Protein AF-A0A3B8T3Y8-F1 (afdb_monomer)

Nearest PDB structures (foldseek):
  6vy1-assembly1_f  TM=2.932E-01  e=2.888E+00  Methanocaldococcus jannaschii DSM 2661

Foldseek 3Di:
DDDPDDDDDPVVVVVVVVVVVVCCVVVVVVVVVVVVVVQVVVVVVVVVQLVVLQVVQLVQCVVVVNLQDAFGWGWFAPPPDTDTATDGNSGGWLVRDDPVVVVRRGPDDPQQWHWARDPGHDIDIHGPPPDDDD

Sequence (134 aa):
MNMKQRGFTLIELIIVIVILGILAVTAAPRFMDMQGDAKISTLAGVKASLESGATLVYAKAALAGEQKKAPGSVNVSQSGTAVNLATQYGYPKSSTVTVATLQDWIDIDGADFEIATVGTTQFTVSLKGQTAYV

pLDDT: mean 85.43, std 10.47, range [45.81, 97.56]

Solvent-accessible surface area (backbone atoms only — not comparable to full-atom values): 7659 Å² total; per-residue (Å²): 134,86,79,80,82,79,77,86,55,74,64,60,56,52,51,51,54,52,53,52,49,56,50,46,68,64,43,50,61,57,53,53,51,52,53,52,53,49,51,53,51,52,53,52,51,52,50,54,41,49,56,53,25,38,50,53,44,26,52,52,12,51,76,70,71,24,32,81,28,80,78,26,64,36,78,35,54,66,79,85,58,74,41,80,40,51,16,46,52,15,30,72,31,26,71,72,56,40,60,74,61,42,42,28,55,33,96,64,60,69,83,55,41,43,67,46,59,50,77,70,77,34,62,48,79,43,62,57,92,67,80,78,83,128

Mean predicted aligned error: 8.39 Å

Secondary structure (DSSP, 8-state):
------PPPHHHHHHHHHHHHHHHHHHHHHHHHHHHHHHHHHHHHHHHHHHHHHHHHHHHHHHTT-TT-TTEEEEE-SSSS-EEEEEETTEE-GGG--HHHHHTTS---TTTEEEEEETTTEEEEEETT-----

Structure (mmCIF, N/CA/C/O backbone):
data_AF-A0A3B8T3Y8-F1
#
_entry.id   AF-A0A3B8T3Y8-F1
#
loop_
_atom_site.group_PDB
_atom_site.id
_atom_site.type_symbol
_atom_site.label_atom_id
_atom_site.label_alt_id
_atom_site.label_comp_id
_atom_site.label_asym_id
_atom_site.label_entity_id
_atom_site.label_seq_id
_atom_site.pdbx_PDB_ins_code
_atom_site.Cartn_x
_atom_site.Cartn_y
_atom_site.Cartn_z
_atom_site.occupancy
_atom_site.B_iso_or_equiv
_atom_site.auth_seq_id
_atom_site.auth_comp_id
_atom_site.auth_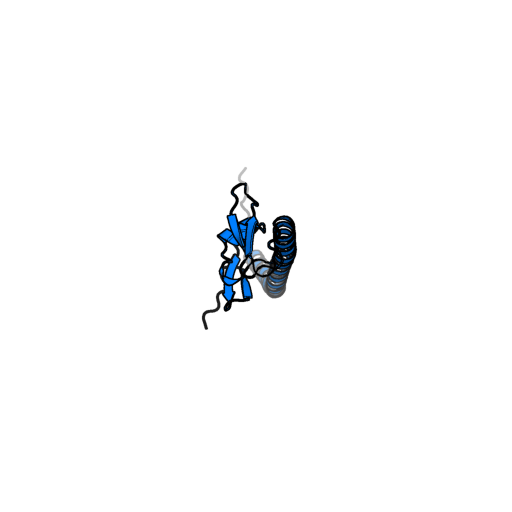asym_id
_atom_site.auth_atom_id
_atom_site.pdbx_PDB_model_num
ATOM 1 N N . MET A 1 1 ? 5.059 -5.824 63.666 1.00 61.03 1 MET A N 1
ATOM 2 C CA . MET A 1 1 ? 3.828 -5.034 63.439 1.00 61.03 1 MET A CA 1
ATOM 3 C C . MET A 1 1 ? 3.127 -5.618 62.219 1.00 61.03 1 MET A C 1
ATOM 5 O O . MET A 1 1 ? 3.660 -5.498 61.126 1.00 61.03 1 MET A O 1
ATOM 9 N N . ASN A 1 2 ? 2.005 -6.320 62.405 1.00 60.94 2 ASN A N 1
ATOM 10 C CA . ASN A 1 2 ? 1.280 -6.971 61.306 1.00 60.94 2 ASN A CA 1
ATOM 11 C C . ASN A 1 2 ? 0.414 -5.938 60.580 1.00 60.94 2 ASN A C 1
ATOM 13 O O . ASN A 1 2 ? -0.572 -5.453 61.136 1.00 60.94 2 ASN A O 1
ATOM 17 N N . MET A 1 3 ? 0.789 -5.589 59.350 1.00 72.06 3 MET A N 1
ATOM 18 C CA . MET A 1 3 ? -0.024 -4.732 58.490 1.00 72.06 3 MET A CA 1
ATOM 19 C C . MET A 1 3 ? -1.273 -5.509 58.067 1.00 72.06 3 MET A C 1
ATOM 21 O O . MET A 1 3 ? -1.178 -6.554 57.428 1.00 72.06 3 MET A O 1
ATOM 25 N N . LYS A 1 4 ? -2.456 -5.020 58.451 1.00 75.25 4 LYS A N 1
ATOM 26 C CA . LYS A 1 4 ? -3.732 -5.578 57.989 1.00 75.25 4 LYS A CA 1
ATOM 27 C C . LYS A 1 4 ? -3.852 -5.338 56.484 1.00 75.25 4 LYS A C 1
ATOM 29 O O . LYS A 1 4 ? -3.934 -4.191 56.050 1.00 75.25 4 LYS A O 1
ATOM 34 N N . GLN A 1 5 ? -3.875 -6.412 55.704 1.00 77.25 5 GLN A N 1
ATOM 35 C CA . GLN A 1 5 ? -4.137 -6.360 54.271 1.00 77.25 5 GLN A CA 1
ATOM 36 C C . GLN A 1 5 ? -5.605 -5.954 54.068 1.00 77.25 5 GLN A C 1
ATOM 38 O O . GLN A 1 5 ? -6.521 -6.674 54.466 1.00 77.25 5 GLN A O 1
ATOM 43 N N . ARG A 1 6 ? -5.839 -4.752 53.532 1.00 79.81 6 ARG A N 1
ATOM 44 C CA . ARG A 1 6 ? -7.185 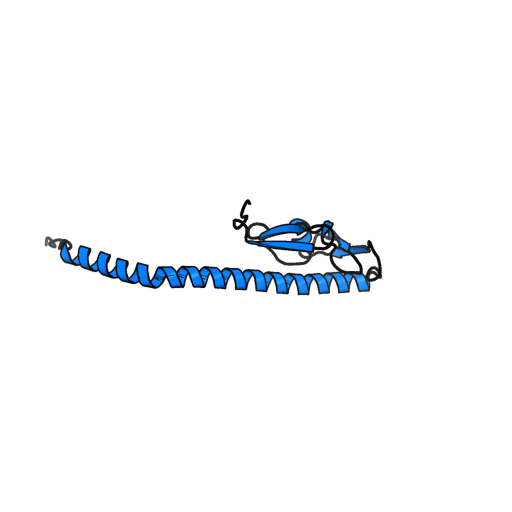-4.274 53.189 1.00 79.81 6 ARG A CA 1
ATOM 45 C C . ARG A 1 6 ? -7.591 -4.940 51.875 1.00 79.81 6 ARG A C 1
ATOM 47 O O . ARG A 1 6 ? -6.945 -4.711 50.859 1.00 79.81 6 ARG A O 1
ATOM 54 N N . GLY A 1 7 ? -8.609 -5.797 51.919 1.00 80.50 7 GLY A N 1
ATOM 55 C CA . GLY A 1 7 ? -9.213 -6.370 50.715 1.00 80.50 7 GLY A CA 1
ATOM 56 C C . GLY A 1 7 ? -9.975 -5.316 49.908 1.00 80.50 7 GLY A C 1
ATOM 57 O O . GLY A 1 7 ? -10.418 -4.310 50.464 1.00 80.50 7 GLY A O 1
ATOM 58 N N . PHE A 1 8 ? -10.114 -5.560 48.605 1.00 84.00 8 PHE A N 1
ATOM 59 C CA . PHE A 1 8 ? -10.928 -4.752 47.692 1.00 84.00 8 PHE A CA 1
ATOM 60 C C . PHE A 1 8 ? -12.420 -4.961 47.991 1.00 84.00 8 PHE A C 1
ATOM 62 O O . PHE A 1 8 ? -12.834 -6.074 48.327 1.00 84.00 8 PHE A O 1
ATOM 69 N N . THR A 1 9 ? -13.239 -3.918 47.878 1.00 92.25 9 THR A N 1
ATOM 70 C CA . THR A 1 9 ? -14.691 -4.037 48.063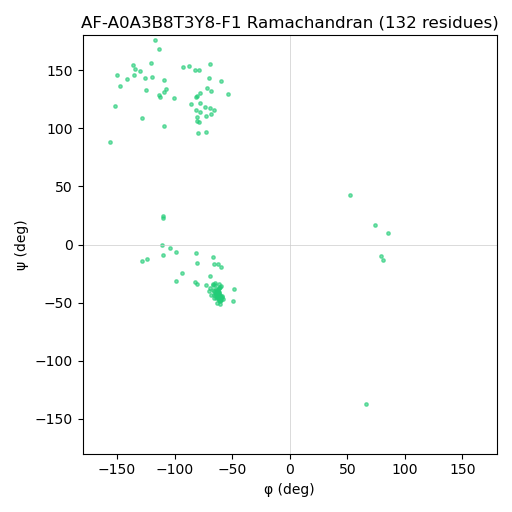 1.00 92.25 9 THR A CA 1
ATOM 71 C C . THR A 1 9 ? -15.370 -4.530 46.782 1.00 92.25 9 THR A C 1
ATOM 73 O O . THR A 1 9 ? -14.927 -4.248 45.667 1.00 92.25 9 THR A O 1
ATOM 76 N N . LEU A 1 10 ? -16.490 -5.248 46.920 1.00 92.25 10 LEU A N 1
ATOM 77 C CA . LEU A 1 10 ? -17.269 -5.703 45.759 1.00 92.25 10 LEU A CA 1
ATOM 78 C C . LEU A 1 10 ? -17.793 -4.527 44.921 1.00 92.25 10 LEU A C 1
ATOM 80 O O . LEU A 1 10 ? -17.856 -4.623 43.699 1.00 92.25 10 LEU A O 1
ATOM 84 N N . ILE A 1 11 ? -18.133 -3.407 45.566 1.00 93.88 11 ILE A N 1
ATOM 85 C CA . ILE A 1 11 ? -18.622 -2.218 44.867 1.00 93.88 11 ILE A CA 1
ATOM 86 C C . ILE A 1 11 ? -17.524 -1.539 44.044 1.00 93.88 11 ILE A C 1
ATOM 88 O O . ILE A 1 11 ? -17.802 -1.107 42.929 1.00 93.88 11 ILE A O 1
ATOM 92 N N . GLU A 1 12 ? -16.278 -1.501 44.526 1.00 92.56 12 GLU A N 1
ATOM 93 C CA . GLU A 1 12 ? -15.159 -0.969 43.739 1.00 92.56 12 GLU A CA 1
ATOM 94 C C . GLU A 1 12 ? -14.943 -1.796 42.467 1.00 92.56 12 GLU A C 1
ATOM 96 O O . GLU A 1 12 ? -14.749 -1.226 41.395 1.00 92.56 12 GLU A O 1
ATOM 101 N N . LEU A 1 13 ? -15.050 -3.127 42.546 1.00 93.12 13 LEU A N 1
ATOM 102 C CA . LEU A 1 13 ? -14.928 -3.983 41.365 1.00 93.12 13 LEU A CA 1
ATOM 103 C C . LEU A 1 13 ? -16.061 -3.727 40.357 1.00 93.12 13 LEU A C 1
ATOM 105 O O . LEU A 1 13 ? -15.805 -3.620 39.158 1.00 93.12 13 LEU A O 1
ATOM 109 N N . ILE A 1 14 ? -17.300 -3.584 40.842 1.00 95.50 14 ILE A N 1
ATOM 110 C CA . ILE A 1 14 ? -18.473 -3.302 40.001 1.00 95.50 14 ILE A CA 1
ATOM 111 C C . ILE A 1 14 ? -18.340 -1.939 39.311 1.00 95.50 14 ILE A C 1
ATOM 113 O O . ILE A 1 14 ? -18.601 -1.820 38.116 1.00 95.50 14 ILE A O 1
ATOM 117 N N . ILE A 1 15 ? -17.902 -0.905 40.029 1.00 96.00 15 ILE A N 1
ATOM 118 C CA . ILE A 1 15 ? -17.730 0.430 39.446 1.00 96.00 15 ILE A CA 1
ATOM 119 C C . ILE A 1 15 ? -16.664 0.404 38.342 1.00 96.00 15 ILE A C 1
ATOM 121 O O . ILE A 1 15 ? -16.874 0.993 37.283 1.00 96.00 15 ILE A O 1
ATOM 125 N N . VAL A 1 16 ? -15.558 -0.323 38.534 1.00 96.06 16 VAL A N 1
ATOM 126 C CA . VAL A 1 16 ? -14.496 -0.437 37.521 1.00 96.06 16 VAL A CA 1
ATOM 127 C C . VAL A 1 16 ? -15.016 -1.074 36.233 1.00 96.06 16 VAL A C 1
ATOM 129 O O . VAL A 1 16 ? -14.792 -0.521 35.157 1.00 96.06 16 VAL A O 1
ATOM 132 N N . ILE A 1 17 ? -15.748 -2.190 36.311 1.00 96.31 17 ILE A N 1
ATOM 133 C CA . ILE A 1 17 ? -16.286 -2.841 35.103 1.00 96.31 17 ILE A CA 1
ATOM 134 C C . ILE A 1 17 ? -17.341 -1.978 34.401 1.00 96.31 17 ILE A C 1
ATOM 136 O O . ILE A 1 17 ? -17.394 -1.974 33.174 1.00 96.31 17 ILE A O 1
ATOM 140 N N . VAL A 1 18 ? -18.140 -1.205 35.149 1.00 97.00 18 VAL A N 1
ATOM 141 C CA . VAL A 1 18 ? -19.122 -0.272 34.571 1.00 97.00 18 VAL A CA 1
ATOM 142 C C . VAL A 1 18 ? -18.412 0.849 33.815 1.00 97.00 18 VAL A C 1
ATOM 144 O O . VAL A 1 18 ? -18.770 1.138 32.674 1.00 97.00 18 VAL A O 1
ATOM 147 N N . ILE A 1 19 ? -17.372 1.445 34.406 1.00 97.12 19 ILE A N 1
ATOM 148 C CA . ILE A 1 19 ? -16.572 2.485 33.746 1.00 97.12 19 ILE A CA 1
ATOM 149 C C . ILE A 1 19 ? -15.897 1.921 32.490 1.00 97.12 19 ILE A C 1
ATOM 151 O O . ILE A 1 19 ? -16.006 2.522 31.421 1.00 97.12 19 ILE A O 1
ATOM 155 N N . LEU A 1 20 ? -15.255 0.750 32.584 1.00 97.00 20 LEU A N 1
ATOM 156 C CA . LEU A 1 20 ? -14.639 0.090 31.429 1.00 97.00 20 LEU A CA 1
ATOM 157 C C . LEU A 1 20 ? -15.669 -0.242 30.339 1.00 97.00 20 LEU A C 1
ATOM 159 O O . LEU A 1 20 ? -15.362 -0.088 29.161 1.00 97.00 20 LEU A O 1
ATOM 163 N N . GLY A 1 21 ? -16.895 -0.622 30.708 1.00 97.31 21 GLY A N 1
ATOM 164 C CA . GLY A 1 21 ? -17.986 -0.868 29.763 1.00 97.31 21 GLY A CA 1
ATOM 165 C C . GLY A 1 21 ? -18.381 0.380 28.967 1.00 97.31 21 GLY A C 1
ATOM 166 O O . GLY A 1 21 ? -18.489 0.320 27.743 1.00 97.31 21 GLY A O 1
ATOM 167 N N . ILE A 1 22 ? -18.528 1.530 29.632 1.00 97.56 22 ILE A N 1
ATOM 168 C CA . ILE A 1 22 ? -18.859 2.807 28.971 1.00 97.56 22 ILE A CA 1
ATOM 169 C C . ILE A 1 22 ? -17.716 3.252 28.048 1.00 97.56 22 ILE A C 1
ATOM 171 O O . ILE A 1 22 ? -17.950 3.664 26.906 1.00 97.56 22 ILE A O 1
ATOM 175 N N . LEU A 1 23 ? -16.470 3.142 28.520 1.00 97.31 23 LEU A N 1
ATOM 176 C CA . LEU A 1 23 ? -15.292 3.469 27.719 1.00 97.31 23 LEU A CA 1
ATOM 177 C C . LEU A 1 23 ? -15.171 2.551 26.499 1.00 97.31 23 LEU A C 1
ATOM 179 O O . LEU A 1 23 ? -14.865 3.030 25.413 1.00 97.31 23 LEU A O 1
ATOM 183 N N . ALA A 1 24 ? -15.469 1.258 26.637 1.00 95.88 24 ALA A N 1
ATOM 184 C CA . ALA A 1 24 ? -15.408 0.313 25.527 1.00 95.88 24 ALA A CA 1
ATOM 185 C C . ALA A 1 24 ? -16.431 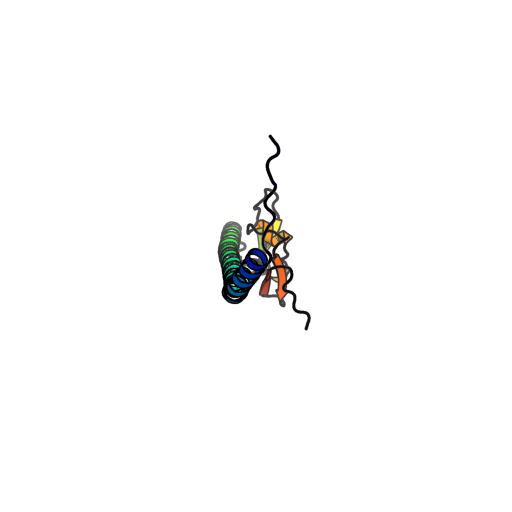0.642 24.428 1.00 95.88 24 ALA A C 1
ATOM 187 O O . ALA A 1 24 ? -16.069 0.687 23.253 1.00 95.88 24 ALA A O 1
ATOM 188 N N . VAL A 1 25 ? -17.687 0.929 24.795 1.00 96.62 25 VAL A N 1
ATOM 189 C CA . VAL A 1 25 ? -18.755 1.246 23.825 1.00 96.62 25 VAL A CA 1
ATOM 190 C C . VAL A 1 25 ? -18.476 2.546 23.067 1.00 96.62 25 VAL A C 1
ATOM 192 O O . VAL A 1 25 ? -18.784 2.648 21.883 1.00 96.62 25 VAL A O 1
ATOM 195 N N . THR A 1 26 ? -17.869 3.535 23.723 1.00 95.31 26 THR A N 1
ATOM 196 C CA . THR A 1 26 ? -17.533 4.820 23.089 1.00 95.31 26 THR A CA 1
ATOM 197 C C . THR A 1 26 ? -16.224 4.771 22.292 1.00 95.31 26 THR A C 1
ATOM 199 O O . THR A 1 26 ? -16.110 5.438 21.265 1.00 95.31 26 THR A O 1
ATOM 202 N N . ALA A 1 27 ? -15.245 3.966 22.716 1.00 95.31 27 ALA A N 1
ATOM 203 C CA . ALA A 1 27 ? -13.956 3.839 22.039 1.00 95.31 27 ALA A CA 1
ATOM 204 C C . ALA A 1 27 ? -13.994 2.902 20.822 1.00 95.31 27 ALA A C 1
ATOM 206 O O . ALA A 1 27 ? -13.289 3.162 19.849 1.00 95.31 27 ALA A O 1
ATOM 207 N N . ALA A 1 28 ? -14.801 1.835 20.845 1.00 94.31 28 ALA A N 1
ATOM 208 C CA . ALA A 1 28 ? -14.804 0.826 19.785 1.00 94.31 28 ALA A CA 1
ATOM 209 C C . ALA A 1 28 ? -15.155 1.380 18.385 1.00 94.31 28 ALA A C 1
ATOM 211 O O . ALA A 1 28 ? -14.402 1.083 17.456 1.00 94.31 28 ALA A O 1
ATOM 212 N N . PRO A 1 29 ? -16.200 2.217 18.192 1.00 92.88 29 PRO A N 1
ATOM 213 C CA . PRO A 1 29 ? -16.506 2.795 16.879 1.00 92.88 29 PRO A CA 1
ATOM 214 C C . PRO A 1 29 ? -15.351 3.644 16.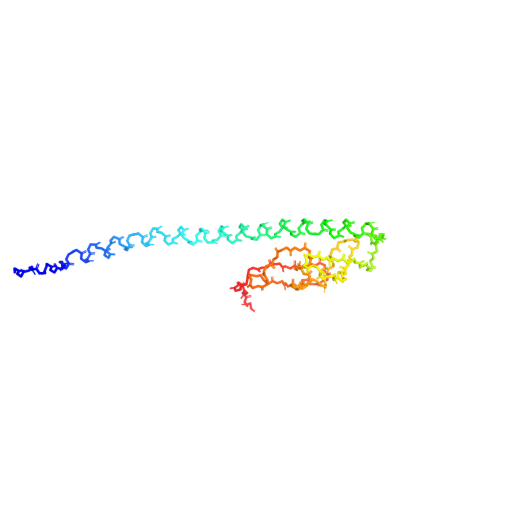343 1.0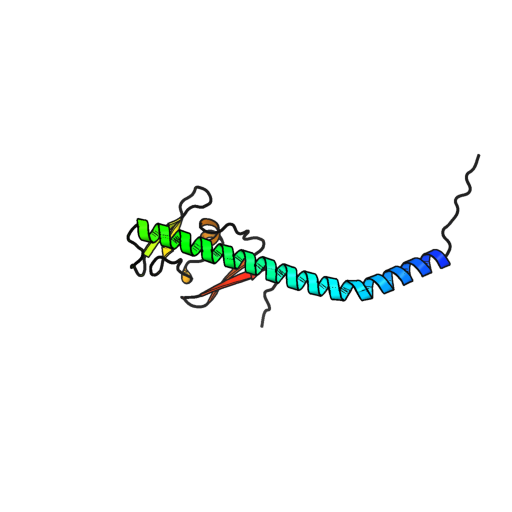0 92.88 29 PRO A C 1
ATOM 216 O O . PRO A 1 29 ? -14.848 3.399 15.252 1.00 92.88 29 PRO A O 1
ATOM 219 N N . ARG A 1 30 ? -14.829 4.549 17.180 1.00 93.88 30 ARG A N 1
ATOM 220 C CA . ARG A 1 30 ? -13.701 5.413 16.821 1.00 93.88 30 ARG A CA 1
ATOM 221 C C . ARG A 1 30 ? -12.435 4.616 16.498 1.00 93.88 30 ARG A C 1
ATOM 223 O O . ARG A 1 30 ? -11.687 4.991 15.603 1.00 93.88 30 ARG A O 1
ATOM 230 N N . PHE A 1 31 ? -12.181 3.526 17.219 1.00 92.25 31 PHE A N 1
ATOM 231 C CA . PHE A 1 31 ? -11.042 2.650 16.950 1.00 92.25 31 PHE A CA 1
ATOM 232 C C . PHE A 1 31 ? -11.177 1.924 15.603 1.00 92.25 31 PHE A C 1
ATOM 234 O O . PHE A 1 31 ? -10.176 1.720 14.918 1.00 92.25 31 PHE A O 1
ATOM 241 N N . MET A 1 32 ? -12.390 1.546 15.190 1.00 91.31 32 MET A N 1
ATOM 242 C CA . MET A 1 32 ? -12.629 0.975 13.859 1.00 91.31 32 MET A CA 1
ATOM 243 C C . MET A 1 32 ? -12.426 2.013 12.750 1.00 91.31 32 MET A C 1
ATOM 245 O O . MET A 1 32 ? -11.732 1.715 11.778 1.00 91.31 32 MET A O 1
ATOM 249 N N . ASP A 1 33 ? -12.934 3.234 12.931 1.00 92.88 33 ASP A N 1
ATOM 250 C CA . ASP A 1 33 ? -12.752 4.331 11.970 1.00 92.88 33 ASP A CA 1
ATOM 251 C C . ASP A 1 33 ? -11.263 4.670 11.788 1.00 92.88 33 ASP A C 1
ATOM 253 O O . ASP A 1 33 ? -10.752 4.680 10.669 1.00 92.88 33 ASP A O 1
ATOM 257 N N . MET A 1 34 ? -10.522 4.823 12.894 1.00 93.19 34 MET A N 1
ATOM 258 C CA . M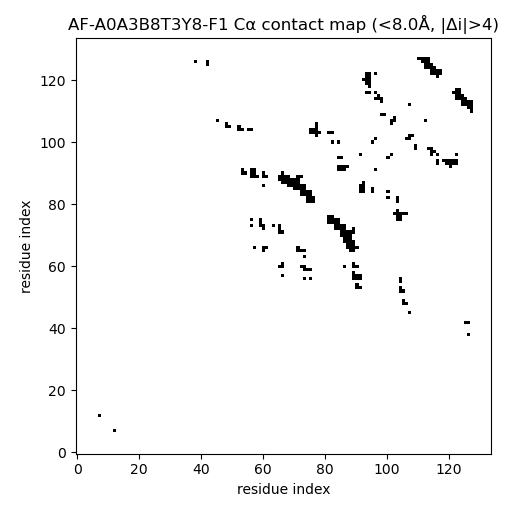ET A 1 34 ? -9.080 5.099 12.862 1.00 93.19 34 MET A CA 1
ATOM 259 C C . MET A 1 34 ? -8.278 4.000 12.155 1.00 93.19 34 MET A C 1
ATOM 261 O O . MET A 1 34 ? -7.298 4.298 11.476 1.00 93.19 34 MET A O 1
ATOM 265 N N . GLN A 1 35 ? -8.672 2.731 12.297 1.00 91.12 35 GLN A N 1
ATOM 266 C CA . GLN A 1 35 ? -8.039 1.640 11.553 1.00 91.12 35 GLN A CA 1
ATOM 267 C C . GLN A 1 35 ? -8.317 1.738 10.049 1.00 91.12 35 GLN A C 1
ATOM 269 O O . GLN A 1 35 ? -7.424 1.450 9.254 1.00 91.12 35 GLN A O 1
ATOM 274 N N . GLY A 1 36 ? -9.531 2.128 9.648 1.00 90.69 36 GLY A N 1
ATOM 275 C CA . GLY A 1 36 ? -9.875 2.385 8.248 1.00 90.69 36 GLY A CA 1
ATOM 276 C C . GLY A 1 36 ? -9.024 3.505 7.651 1.00 90.69 36 GLY A C 1
ATOM 277 O O . GLY A 1 36 ? -8.355 3.299 6.637 1.00 90.69 36 GLY A O 1
ATOM 278 N N . ASP A 1 37 ? -8.966 4.646 8.335 1.00 91.88 37 ASP A N 1
ATOM 279 C CA . ASP A 1 37 ? -8.182 5.809 7.913 1.00 91.88 37 ASP A CA 1
ATOM 280 C C . ASP A 1 37 ? -6.683 5.501 7.836 1.00 91.88 37 ASP A C 1
ATOM 282 O O . ASP A 1 37 ? -6.014 5.877 6.870 1.00 91.88 37 ASP A O 1
ATOM 286 N N . ALA A 1 38 ? -6.149 4.761 8.814 1.00 91.50 38 ALA A N 1
ATOM 287 C CA . ALA A 1 38 ? -4.755 4.330 8.808 1.00 91.50 38 ALA A CA 1
ATOM 288 C C . ALA A 1 38 ? -4.436 3.490 7.563 1.00 91.50 38 ALA A C 1
ATOM 290 O O . ALA A 1 38 ? -3.447 3.752 6.882 1.00 91.50 38 ALA A O 1
ATOM 291 N N . LYS A 1 39 ? -5.306 2.536 7.211 1.00 90.06 39 LYS A N 1
ATOM 292 C CA . LYS A 1 39 ? -5.138 1.694 6.016 1.00 90.06 39 LYS A CA 1
ATOM 293 C C . LYS A 1 39 ? -5.178 2.514 4.728 1.00 90.06 39 LYS A C 1
ATOM 295 O O . LYS A 1 39 ? -4.338 2.308 3.854 1.00 90.06 39 LYS A O 1
ATOM 300 N N . ILE A 1 40 ? -6.131 3.442 4.608 1.00 91.00 40 ILE A N 1
ATOM 301 C CA . ILE A 1 40 ? -6.243 4.331 3.441 1.00 91.00 40 ILE A CA 1
ATOM 302 C C . ILE A 1 40 ? -4.975 5.181 3.302 1.00 91.00 40 ILE A C 1
ATOM 304 O O . ILE A 1 40 ? -4.427 5.287 2.206 1.00 91.00 40 ILE A O 1
ATOM 308 N N . SER A 1 41 ? -4.475 5.729 4.411 1.00 93.19 41 SER A N 1
ATOM 309 C CA . SER A 1 41 ? -3.233 6.506 4.447 1.00 93.19 41 SER A CA 1
ATOM 310 C C . SER A 1 41 ? -2.022 5.679 3.999 1.00 93.19 41 SER A C 1
ATOM 312 O O . SER A 1 41 ? -1.251 6.121 3.146 1.00 93.19 41 SER A O 1
ATOM 314 N N . THR A 1 42 ? -1.892 4.439 4.484 1.00 91.19 42 THR A N 1
ATOM 315 C CA . THR A 1 42 ? -0.827 3.518 4.060 1.00 91.19 42 THR A CA 1
ATOM 316 C C . THR A 1 42 ? -0.885 3.234 2.557 1.00 91.19 42 THR A C 1
ATOM 318 O O . THR A 1 42 ? 0.133 3.351 1.875 1.00 91.19 42 THR A O 1
ATOM 321 N N . LEU A 1 43 ? -2.066 2.919 2.009 1.00 90.62 43 LEU A N 1
ATOM 322 C CA . LEU A 1 43 ? -2.231 2.699 0.566 1.00 90.62 43 LEU A CA 1
ATOM 323 C C . LEU A 1 43 ? -1.910 3.954 -0.253 1.00 90.62 43 LEU A C 1
ATOM 325 O O . LEU A 1 43 ? -1.295 3.851 -1.314 1.00 90.62 43 LEU A O 1
ATOM 329 N N . ALA A 1 44 ? -2.305 5.136 0.225 1.00 92.44 44 ALA A N 1
ATOM 330 C CA . ALA A 1 44 ? -1.981 6.399 -0.429 1.00 92.44 44 ALA A CA 1
ATOM 331 C C . ALA A 1 44 ? -0.462 6.647 -0.461 1.00 92.44 44 ALA A C 1
ATOM 333 O O . ALA A 1 44 ? 0.064 7.069 -1.492 1.00 92.44 44 ALA A O 1
ATOM 334 N N . GLY A 1 45 ? 0.247 6.318 0.624 1.00 91.81 45 GLY A N 1
ATOM 335 C CA . GLY A 1 45 ? 1.709 6.363 0.680 1.00 91.81 45 GLY A CA 1
ATOM 336 C C . GLY A 1 45 ? 2.359 5.435 -0.346 1.00 91.81 45 GLY A C 1
ATOM 337 O O . GLY A 1 45 ? 3.203 5.870 -1.128 1.00 91.81 45 GLY A O 1
ATOM 338 N N . VAL A 1 46 ? 1.905 4.181 -0.423 1.00 90.38 46 VAL A N 1
ATOM 339 C CA . VAL A 1 46 ? 2.408 3.218 -1.417 1.00 90.38 46 VAL A CA 1
ATOM 340 C C . VAL A 1 46 ? 2.116 3.676 -2.845 1.00 90.38 46 VAL A C 1
ATOM 342 O O . VAL A 1 46 ? 2.985 3.575 -3.709 1.00 90.38 46 VAL A O 1
ATOM 345 N N . LYS A 1 47 ? 0.927 4.231 -3.107 1.00 90.50 47 LYS A N 1
ATOM 346 C CA . LYS A 1 47 ? 0.587 4.800 -4.417 1.00 90.50 47 LYS A CA 1
ATOM 347 C C . LYS A 1 47 ? 1.571 5.902 -4.822 1.00 90.50 47 LYS A C 1
ATOM 349 O O . LYS A 1 47 ? 2.070 5.874 -5.944 1.00 90.50 47 LYS A O 1
ATOM 354 N N . ALA A 1 48 ? 1.879 6.833 -3.921 1.00 92.06 48 ALA A N 1
ATOM 355 C CA . ALA A 1 48 ? 2.848 7.894 -4.193 1.00 92.06 48 ALA A CA 1
ATOM 356 C C . ALA A 1 48 ? 4.252 7.326 -4.483 1.00 92.06 48 ALA A C 1
ATOM 358 O O . ALA A 1 48 ? 4.921 7.765 -5.422 1.00 92.06 48 ALA A O 1
ATOM 359 N N . SER A 1 49 ? 4.676 6.301 -3.736 1.00 90.38 49 SER A N 1
ATOM 360 C CA . SER A 1 49 ? 5.935 5.593 -3.995 1.00 90.38 49 SER A CA 1
ATOM 361 C C . SER A 1 49 ? 5.950 4.915 -5.367 1.00 90.38 49 SER A C 1
ATOM 363 O O . SER A 1 49 ? 6.950 5.016 -6.072 1.00 90.38 49 SER A O 1
ATOM 365 N N . LEU A 1 50 ? 4.848 4.286 -5.792 1.00 90.00 50 LEU A N 1
ATOM 366 C CA . LEU A 1 50 ? 4.709 3.681 -7.124 1.00 90.00 50 LEU A CA 1
ATOM 367 C C . LEU A 1 50 ? 4.810 4.711 -8.250 1.00 90.00 50 LEU A C 1
ATOM 369 O O . LEU A 1 50 ? 5.498 4.462 -9.237 1.00 90.00 50 LEU A O 1
ATOM 373 N N . GLU A 1 51 ? 4.157 5.865 -8.114 1.00 91.25 51 GLU A N 1
ATOM 374 C CA . GLU A 1 51 ? 4.225 6.948 -9.105 1.00 91.25 51 GLU A CA 1
ATOM 375 C C . GLU A 1 51 ? 5.652 7.510 -9.226 1.00 91.25 51 GLU A C 1
ATOM 377 O O . GLU A 1 51 ? 6.173 7.697 -10.334 1.00 91.25 51 GLU A O 1
ATOM 382 N N . SER A 1 52 ? 6.320 7.708 -8.086 1.00 91.94 52 SER A N 1
ATOM 383 C CA . SER A 1 52 ? 7.724 8.126 -8.029 1.00 91.94 52 SER A CA 1
ATOM 384 C C . SER A 1 52 ? 8.652 7.079 -8.656 1.00 91.94 52 SER A C 1
ATOM 386 O O . SER A 1 52 ? 9.432 7.388 -9.560 1.00 91.94 52 SER A O 1
ATOM 388 N N . GLY A 1 53 ? 8.512 5.811 -8.260 1.00 89.94 53 GLY A N 1
ATOM 389 C CA . GLY A 1 53 ? 9.290 4.696 -8.792 1.00 89.94 53 GLY A CA 1
ATOM 390 C C . GLY A 1 53 ? 9.092 4.512 -10.297 1.00 89.94 53 GLY A C 1
ATOM 391 O O . GLY A 1 53 ? 10.064 4.364 -11.034 1.00 89.94 53 GLY A O 1
ATOM 392 N N . ALA A 1 54 ? 7.857 4.604 -10.796 1.00 90.44 54 ALA A N 1
ATOM 393 C CA . ALA A 1 54 ? 7.568 4.529 -12.227 1.00 90.44 54 ALA A CA 1
ATOM 394 C C . ALA A 1 54 ? 8.242 5.669 -13.010 1.00 90.44 54 ALA A C 1
ATOM 396 O O . ALA A 1 54 ? 8.765 5.444 -14.102 1.00 90.44 54 ALA A O 1
ATOM 397 N N . THR A 1 55 ? 8.292 6.873 -12.432 1.00 92.19 55 THR A N 1
ATOM 398 C CA . THR A 1 55 ? 9.008 8.021 -13.009 1.00 92.19 55 THR A CA 1
ATOM 399 C C . THR A 1 55 ? 10.520 7.782 -13.040 1.00 92.19 55 THR A C 1
ATOM 401 O O . THR A 1 55 ? 11.170 8.088 -14.042 1.00 92.19 55 THR A O 1
ATOM 404 N N . LEU A 1 56 ? 11.091 7.175 -11.994 1.00 91.31 56 LEU A N 1
ATOM 405 C CA . LEU A 1 56 ? 12.504 6.781 -11.968 1.00 91.31 56 LEU A CA 1
ATOM 406 C C . LEU A 1 56 ? 12.825 5.720 -13.027 1.00 91.31 56 LEU A C 1
ATOM 408 O O . LEU A 1 56 ? 13.842 5.826 -13.716 1.00 91.31 56 LEU A O 1
ATOM 412 N N . VAL A 1 57 ? 11.958 4.718 -13.193 1.00 91.31 57 VAL A N 1
ATOM 413 C CA . VAL A 1 57 ? 12.097 3.698 -14.243 1.00 91.31 57 VAL A CA 1
ATOM 414 C C . VAL A 1 57 ? 12.035 4.341 -15.627 1.00 91.31 57 VAL A C 1
ATOM 416 O O . VAL A 1 57 ? 12.900 4.064 -16.459 1.00 91.31 57 VAL A O 1
ATOM 419 N N . TYR A 1 58 ? 11.093 5.260 -15.850 1.00 92.88 58 TYR A N 1
ATOM 420 C CA . TYR A 1 58 ? 10.996 6.011 -17.100 1.00 92.88 58 TYR A CA 1
ATOM 421 C C . TYR A 1 58 ? 12.255 6.835 -17.380 1.00 92.88 58 TYR A C 1
ATOM 423 O O . TYR A 1 58 ? 12.791 6.783 -18.487 1.00 92.88 58 TYR A O 1
ATOM 431 N N . ALA A 1 59 ? 12.781 7.546 -16.380 1.00 92.75 59 ALA A N 1
ATOM 432 C CA . ALA A 1 59 ? 14.021 8.303 -16.519 1.00 92.75 59 ALA A CA 1
ATOM 433 C C . ALA A 1 59 ? 15.194 7.390 -16.913 1.00 92.75 59 ALA A C 1
ATOM 435 O O . ALA A 1 59 ? 15.940 7.706 -17.840 1.00 92.75 59 ALA A O 1
ATOM 436 N N . LYS A 1 60 ? 15.324 6.217 -16.281 1.00 91.56 60 LYS A N 1
ATOM 437 C CA . LYS A 1 60 ? 16.346 5.227 -16.652 1.00 91.56 60 LYS A CA 1
ATOM 438 C C . LYS A 1 60 ? 16.137 4.693 -18.072 1.00 91.56 60 LYS A C 1
ATOM 440 O O . LYS A 1 60 ? 17.107 4.565 -18.814 1.00 91.56 60 LYS A O 1
ATOM 445 N N . ALA A 1 61 ? 14.896 4.418 -18.473 1.00 93.00 61 ALA A N 1
ATOM 446 C CA . ALA A 1 61 ? 14.587 3.964 -19.826 1.00 93.00 61 ALA A CA 1
ATOM 447 C C . ALA A 1 61 ? 14.919 5.037 -20.874 1.00 93.00 61 ALA A C 1
ATOM 449 O O . ALA A 1 61 ? 15.442 4.711 -21.935 1.00 93.00 61 ALA A O 1
ATOM 450 N N . ALA A 1 62 ? 14.677 6.314 -20.566 1.00 93.50 62 ALA A N 1
ATOM 451 C CA . ALA A 1 62 ? 15.032 7.433 -21.433 1.00 93.50 62 ALA A CA 1
ATOM 452 C C . ALA A 1 62 ? 16.549 7.574 -21.608 1.00 93.50 62 ALA A C 1
ATOM 454 O O . ALA A 1 62 ? 17.015 7.772 -22.729 1.00 93.50 62 ALA A O 1
ATOM 455 N N . LEU A 1 63 ? 17.318 7.406 -20.528 1.00 92.75 63 LEU A N 1
ATOM 456 C CA . LEU A 1 63 ? 18.784 7.394 -20.579 1.00 92.75 63 LEU A CA 1
ATOM 457 C C . LEU A 1 63 ? 19.331 6.206 -21.382 1.00 92.75 63 LEU A C 1
ATOM 459 O O . LEU A 1 63 ? 20.345 6.339 -22.059 1.00 92.75 63 LEU A O 1
ATOM 463 N N . ALA A 1 64 ? 18.647 5.062 -21.337 1.00 91.56 64 ALA A N 1
ATOM 464 C CA . ALA A 1 64 ? 19.004 3.871 -22.103 1.00 91.56 64 ALA A CA 1
ATOM 465 C C . ALA A 1 64 ? 18.524 3.904 -23.571 1.00 91.56 64 ALA A C 1
ATOM 467 O O . ALA A 1 64 ? 18.869 3.010 -24.339 1.00 91.56 64 ALA A O 1
ATOM 468 N N . GLY A 1 65 ? 17.729 4.901 -23.981 1.00 93.00 65 GLY A N 1
ATOM 469 C CA . GLY A 1 65 ? 17.132 4.953 -25.324 1.00 93.00 65 GLY A CA 1
ATOM 470 C C . GLY A 1 65 ? 15.976 3.962 -25.543 1.00 93.00 65 GLY A C 1
ATOM 471 O O . GLY A 1 65 ? 15.593 3.683 -26.681 1.00 93.00 65 GLY A O 1
ATOM 472 N N . GLU A 1 66 ? 15.409 3.423 -24.464 1.00 92.31 66 GLU A N 1
ATOM 473 C CA . GLU A 1 66 ? 14.366 2.391 -24.459 1.00 92.31 66 GLU A CA 1
ATOM 474 C C . GLU A 1 66 ? 12.947 2.963 -24.261 1.00 92.31 66 GLU A C 1
ATOM 476 O O . GLU A 1 66 ? 11.953 2.251 -24.392 1.00 92.31 66 GLU A O 1
ATOM 481 N N . GLN A 1 67 ? 12.810 4.264 -23.996 1.00 90.75 67 GLN A N 1
ATOM 482 C CA . GLN A 1 67 ? 11.552 4.931 -23.632 1.00 90.75 67 GLN A CA 1
ATOM 483 C C . GLN A 1 67 ? 10.447 4.885 -24.699 1.00 90.75 67 GLN A C 1
ATOM 485 O O . GLN A 1 67 ? 9.286 5.125 -24.392 1.00 90.75 67 GLN A O 1
ATOM 490 N N . LYS A 1 68 ? 10.778 4.582 -25.960 1.00 92.12 68 LYS A N 1
ATOM 491 C CA . LYS A 1 68 ? 9.792 4.432 -27.050 1.00 92.12 68 LYS A CA 1
ATOM 492 C C . LYS A 1 68 ? 9.517 2.972 -27.425 1.00 92.12 68 LYS A C 1
ATOM 494 O O . LYS A 1 68 ? 8.693 2.726 -28.303 1.00 92.12 68 LYS A O 1
ATOM 499 N N . LYS A 1 69 ? 10.209 2.011 -26.803 1.00 91.19 69 LYS A N 1
ATOM 500 C CA . LYS A 1 69 ? 10.134 0.588 -27.159 1.00 91.19 69 LYS A CA 1
ATOM 501 C C . LYS A 1 69 ? 9.002 -0.140 -26.433 1.00 91.19 69 LYS A C 1
ATOM 503 O O . LYS A 1 69 ? 8.550 0.254 -25.357 1.00 91.19 69 LYS A O 1
ATOM 508 N N . ALA A 1 70 ? 8.535 -1.201 -27.083 1.00 90.19 70 ALA A N 1
ATOM 509 C CA . ALA A 1 70 ? 7.350 -1.973 -26.738 1.00 90.19 70 ALA A CA 1
ATOM 510 C C . ALA A 1 70 ? 7.472 -3.403 -27.319 1.00 90.19 70 ALA A C 1
ATOM 512 O O . ALA A 1 70 ? 7.027 -3.624 -28.444 1.00 90.19 70 ALA A O 1
ATOM 513 N N . PRO A 1 71 ? 8.081 -4.374 -26.611 1.00 88.94 71 PRO A N 1
ATOM 514 C CA . PRO A 1 71 ? 8.632 -4.268 -25.259 1.00 88.94 71 PRO A CA 1
ATOM 515 C C . PRO A 1 71 ? 10.004 -3.573 -25.227 1.00 88.94 71 PRO A C 1
ATOM 517 O O . PRO A 1 71 ? 10.777 -3.666 -26.178 1.00 88.94 71 PRO A O 1
ATOM 520 N N . GLY A 1 72 ? 10.295 -2.888 -24.121 1.00 89.62 72 GLY A N 1
ATOM 521 C CA . GLY A 1 72 ? 11.631 -2.414 -23.751 1.00 89.62 72 GLY A CA 1
ATOM 522 C C . GLY A 1 72 ? 12.096 -3.074 -22.451 1.00 89.62 72 GLY A C 1
ATOM 523 O O . GLY A 1 72 ? 11.345 -3.823 -21.817 1.00 89.62 72 GLY A O 1
ATOM 524 N N . SER A 1 73 ? 13.329 -2.804 -22.033 1.00 89.88 73 SER A N 1
ATOM 525 C CA . SER A 1 73 ? 13.822 -3.261 -20.730 1.00 89.88 73 SER A CA 1
ATOM 526 C C . SER A 1 73 ? 14.863 -2.315 -20.150 1.00 89.88 73 SER A C 1
ATOM 528 O O . SER A 1 73 ? 15.647 -1.732 -20.895 1.00 89.88 73 SER A O 1
ATOM 530 N N . VAL A 1 74 ? 14.890 -2.169 -18.828 1.00 90.81 74 VAL A N 1
ATOM 531 C CA . VAL A 1 74 ? 15.865 -1.320 -18.142 1.00 90.81 74 VAL A CA 1
ATOM 532 C C . VAL A 1 74 ? 16.342 -1.961 -16.848 1.00 90.81 74 VAL A C 1
ATOM 534 O O . VAL A 1 74 ? 15.564 -2.563 -16.114 1.00 90.81 74 VAL A O 1
ATOM 537 N N . ASN A 1 75 ? 17.626 -1.792 -16.544 1.00 88.81 75 ASN A N 1
ATOM 538 C CA . ASN A 1 75 ? 18.185 -2.247 -15.280 1.00 88.81 75 ASN A CA 1
ATOM 539 C C . ASN A 1 75 ? 17.810 -1.278 -14.155 1.00 88.81 75 ASN A C 1
ATOM 541 O O . ASN A 1 75 ? 18.145 -0.087 -14.200 1.00 88.81 75 ASN A O 1
ATOM 545 N N . VAL A 1 76 ? 17.142 -1.799 -13.132 1.00 85.75 76 VAL A N 1
ATOM 546 C CA . VAL A 1 76 ? 16.810 -1.066 -11.911 1.00 85.75 76 VAL A CA 1
ATOM 547 C C . VAL A 1 76 ? 17.447 -1.774 -10.726 1.00 85.75 76 VAL A C 1
ATOM 549 O O . VAL A 1 76 ? 17.611 -2.989 -10.732 1.00 85.75 76 VAL A O 1
ATOM 552 N N . SER A 1 77 ? 17.893 -1.002 -9.744 1.00 81.38 77 SER A N 1
ATOM 553 C CA . SER A 1 77 ? 18.449 -1.546 -8.515 1.00 81.38 77 SER A CA 1
ATOM 554 C C . SER A 1 77 ? 18.204 -0.558 -7.391 1.00 81.38 77 SER A C 1
ATOM 556 O O . SER A 1 77 ? 18.690 0.574 -7.458 1.00 81.38 77 SER A O 1
ATOM 558 N N . GLN A 1 78 ? 17.463 -0.997 -6.380 1.00 73.81 78 GLN A N 1
ATOM 559 C CA . GLN A 1 78 ? 17.361 -0.313 -5.095 1.00 73.81 78 GLN A CA 1
ATOM 560 C C . GLN A 1 78 ? 18.294 -0.952 -4.049 1.00 73.81 78 GLN A C 1
ATOM 562 O O . GLN A 1 78 ? 18.847 -0.241 -3.218 1.00 73.81 78 GLN A O 1
ATOM 567 N N . SER A 1 79 ? 18.547 -2.267 -4.141 1.00 63.38 79 SER A N 1
ATOM 568 C CA . SER A 1 79 ? 19.297 -3.056 -3.142 1.00 63.38 79 SER A CA 1
ATOM 569 C C . SER A 1 79 ? 20.684 -3.538 -3.624 1.00 63.38 79 SER A C 1
ATOM 571 O O . SER A 1 79 ? 21.226 -4.538 -3.163 1.00 63.38 79 SER A O 1
ATOM 573 N N . GLY A 1 80 ? 21.279 -2.861 -4.614 1.00 68.31 80 GLY A N 1
ATOM 574 C CA . GLY A 1 80 ? 22.639 -3.145 -5.104 1.00 68.31 80 GLY A CA 1
ATOM 575 C C . GLY A 1 80 ? 22.780 -4.336 -6.065 1.00 68.31 80 GLY A C 1
ATOM 576 O O . GLY A 1 80 ? 23.826 -4.474 -6.697 1.00 68.31 80 GLY A O 1
ATOM 577 N N . THR A 1 81 ? 21.737 -5.152 -6.249 1.00 75.06 81 THR A N 1
ATOM 578 C CA . THR A 1 81 ? 21.646 -6.122 -7.356 1.00 75.06 81 THR A CA 1
ATOM 579 C C . THR A 1 81 ? 20.760 -5.545 -8.453 1.00 75.06 81 THR A C 1
ATOM 581 O O . THR A 1 81 ? 19.652 -5.090 -8.175 1.00 75.06 81 THR A O 1
ATOM 584 N N . ALA A 1 82 ? 21.256 -5.488 -9.689 1.00 77.62 82 ALA A N 1
ATOM 585 C CA . ALA A 1 82 ? 20.486 -4.966 -10.812 1.00 77.62 82 ALA A CA 1
ATOM 586 C C . ALA A 1 82 ? 19.517 -6.021 -11.352 1.00 77.62 82 ALA A C 1
ATOM 588 O O . ALA A 1 82 ? 19.927 -7.129 -11.696 1.00 77.62 82 ALA A O 1
ATOM 589 N N . VAL A 1 83 ? 18.247 -5.647 -11.471 1.00 82.62 83 VAL A N 1
ATOM 590 C CA . VAL A 1 83 ? 17.194 -6.457 -12.081 1.00 82.62 83 VAL A CA 1
ATOM 591 C C . VAL A 1 83 ? 16.791 -5.834 -13.408 1.00 82.62 83 VAL A C 1
ATOM 593 O O . VAL A 1 83 ? 16.554 -4.627 -13.503 1.00 82.62 83 VAL A O 1
ATOM 596 N N . ASN A 1 84 ? 16.726 -6.664 -14.452 1.00 86.94 84 ASN A N 1
ATOM 597 C CA . ASN A 1 84 ? 16.271 -6.228 -15.765 1.00 86.94 84 ASN A CA 1
ATOM 598 C C . ASN A 1 84 ? 14.739 -6.165 -15.780 1.00 86.94 84 ASN A C 1
ATOM 600 O O . ASN A 1 84 ? 14.056 -7.172 -15.973 1.00 86.94 84 ASN A O 1
ATOM 604 N N . LEU A 1 85 ? 14.205 -4.972 -15.547 1.00 88.12 85 LEU A N 1
ATOM 605 C CA . LEU A 1 85 ? 12.778 -4.713 -15.496 1.00 88.12 85 LEU A CA 1
ATOM 606 C C . LEU A 1 85 ? 12.225 -4.552 -16.914 1.00 88.12 85 LEU A C 1
ATOM 608 O O . LEU A 1 85 ? 12.695 -3.719 -17.691 1.00 88.12 85 LEU A O 1
ATOM 612 N N . ALA A 1 86 ? 11.187 -5.321 -17.241 1.00 89.75 86 ALA A N 1
ATOM 613 C CA . ALA A 1 86 ? 10.455 -5.152 -18.489 1.00 89.75 86 ALA A CA 1
ATOM 614 C C . ALA A 1 86 ? 9.679 -3.829 -18.475 1.00 89.75 86 ALA A C 1
ATOM 616 O O . ALA A 1 86 ? 8.942 -3.534 -17.529 1.00 89.75 86 ALA A O 1
ATOM 617 N N . THR A 1 87 ? 9.804 -3.058 -19.550 1.00 89.44 87 THR A N 1
ATOM 618 C CA . THR A 1 87 ? 9.109 -1.785 -19.720 1.00 89.44 87 THR A CA 1
ATOM 619 C C . THR A 1 87 ? 8.211 -1.785 -20.951 1.00 89.44 87 THR A C 1
ATOM 621 O O . THR A 1 87 ? 8.389 -2.541 -21.910 1.00 89.44 87 THR A O 1
ATOM 624 N N . GLN A 1 88 ? 7.206 -0.921 -20.910 1.00 90.94 88 GLN A N 1
ATOM 625 C CA . GLN A 1 88 ? 6.285 -0.633 -21.994 1.00 90.94 88 GLN A CA 1
ATOM 626 C C . GLN A 1 88 ? 6.276 0.884 -22.177 1.00 90.94 88 GLN A C 1
ATOM 628 O O . GLN A 1 88 ? 5.793 1.606 -21.308 1.00 90.94 88 GLN A O 1
ATOM 633 N N . TYR A 1 89 ? 6.860 1.374 -23.275 1.00 91.19 89 TYR A N 1
ATOM 634 C CA . TYR A 1 89 ? 7.063 2.810 -23.508 1.00 91.19 89 TYR A CA 1
ATOM 635 C C . TYR A 1 89 ? 7.778 3.511 -22.335 1.00 91.19 89 TYR A C 1
ATOM 637 O O . TYR A 1 89 ? 7.382 4.582 -21.883 1.00 91.19 89 TYR A O 1
ATOM 645 N N . GLY A 1 90 ? 8.813 2.860 -21.793 1.00 88.00 90 GLY A N 1
ATOM 646 C CA . GLY A 1 90 ? 9.613 3.369 -20.676 1.00 88.00 90 GLY A CA 1
ATOM 647 C C . GLY A 1 90 ? 9.012 3.180 -19.280 1.00 88.00 90 GLY A C 1
ATOM 648 O O . GLY A 1 90 ? 9.750 3.288 -18.308 1.00 88.00 90 GLY A O 1
ATOM 649 N N . TYR A 1 91 ? 7.732 2.829 -19.149 1.00 90.12 91 TYR A N 1
ATOM 650 C CA . TYR A 1 91 ? 7.104 2.561 -17.849 1.00 90.12 91 TYR A CA 1
ATOM 651 C C . TYR A 1 91 ? 7.166 1.076 -17.467 1.00 90.12 91 TYR A C 1
ATOM 653 O O . TYR A 1 91 ? 7.193 0.233 -18.365 1.00 90.12 91 TYR A O 1
ATOM 661 N N . PRO A 1 92 ? 7.156 0.719 -16.166 1.00 89.12 92 PRO A N 1
ATOM 662 C CA . PRO A 1 92 ? 7.118 -0.675 -15.720 1.00 89.12 92 PRO A CA 1
ATOM 663 C C . PRO A 1 92 ? 5.955 -1.456 -16.345 1.00 89.12 92 PRO A C 1
ATOM 665 O O . PRO A 1 92 ? 4.800 -1.026 -16.300 1.00 89.12 92 PRO A O 1
ATOM 668 N N . LYS A 1 93 ? 6.239 -2.627 -16.924 1.00 86.69 93 LYS A N 1
ATOM 669 C CA . LYS A 1 93 ? 5.207 -3.474 -17.527 1.00 86.69 93 LYS A CA 1
ATOM 670 C C . LYS A 1 93 ? 4.485 -4.295 -16.457 1.00 86.69 93 LYS A C 1
ATOM 672 O O . LYS A 1 93 ? 5.063 -5.209 -15.879 1.00 86.69 93 LYS A O 1
ATOM 677 N N . SER A 1 94 ? 3.189 -4.042 -16.287 1.00 78.69 94 SER A N 1
ATOM 678 C CA . SER A 1 94 ? 2.306 -4.714 -15.317 1.00 78.69 94 SER A CA 1
ATOM 679 C C . SER A 1 94 ? 2.386 -6.255 -15.322 1.00 78.69 94 SER A C 1
ATOM 681 O O . SER A 1 94 ? 2.372 -6.861 -14.254 1.00 78.69 94 SER A O 1
ATOM 683 N N . SER A 1 95 ? 2.524 -6.900 -16.488 1.00 75.56 95 SER A N 1
ATOM 684 C CA . SER A 1 95 ? 2.564 -8.372 -16.595 1.00 75.56 95 SER A CA 1
ATOM 685 C C . SER A 1 95 ? 3.785 -9.028 -15.944 1.00 75.56 95 SER A C 1
ATOM 687 O O . SER A 1 95 ? 3.809 -10.242 -15.777 1.00 75.56 95 SER A O 1
ATOM 689 N N . THR A 1 96 ? 4.829 -8.250 -15.663 1.00 74.56 96 THR A N 1
ATOM 690 C CA . THR A 1 96 ? 6.091 -8.731 -15.081 1.00 74.56 96 THR A CA 1
ATOM 691 C C . THR A 1 96 ? 6.268 -8.218 -13.648 1.00 74.56 96 THR A C 1
ATOM 693 O O . THR A 1 96 ? 7.254 -8.538 -12.992 1.00 74.56 96 THR A O 1
ATOM 696 N N . VAL A 1 97 ? 5.305 -7.435 -13.152 1.00 77.12 97 VAL A N 1
ATOM 697 C CA . VAL A 1 97 ? 5.323 -6.860 -11.811 1.00 77.12 97 VAL A CA 1
ATOM 698 C C . VAL A 1 97 ? 4.913 -7.922 -10.789 1.00 77.12 97 VAL A C 1
ATOM 700 O O . VAL A 1 97 ? 3.749 -8.286 -10.662 1.00 77.12 97 VAL A O 1
ATOM 703 N N . THR A 1 98 ? 5.906 -8.406 -10.055 1.00 76.00 98 THR A N 1
ATOM 704 C CA . THR A 1 98 ? 5.792 -9.222 -8.839 1.00 76.00 98 THR A CA 1
ATOM 705 C C . THR A 1 98 ? 6.321 -8.439 -7.635 1.00 76.00 98 THR A C 1
ATOM 707 O O . THR A 1 98 ? 6.998 -7.423 -7.813 1.00 76.00 98 THR A O 1
ATOM 710 N N . VAL A 1 99 ? 6.076 -8.932 -6.415 1.00 72.88 99 VAL A N 1
ATOM 711 C CA . VAL A 1 99 ? 6.642 -8.372 -5.168 1.00 72.88 99 VAL A CA 1
ATOM 712 C C . VAL A 1 99 ? 8.153 -8.170 -5.282 1.00 72.88 99 VAL A C 1
ATOM 714 O O . VAL A 1 99 ? 8.633 -7.066 -5.055 1.00 72.88 99 VAL A O 1
ATOM 717 N N . ALA A 1 100 ? 8.877 -9.192 -5.745 1.00 73.31 100 ALA A N 1
ATOM 718 C CA . ALA A 1 100 ? 10.328 -9.135 -5.897 1.00 73.31 100 ALA A CA 1
ATOM 719 C C . ALA A 1 100 ? 10.760 -8.031 -6.869 1.00 73.31 100 ALA A C 1
ATOM 721 O O . ALA A 1 100 ? 11.607 -7.215 -6.537 1.00 73.31 100 ALA A O 1
ATOM 722 N N . THR A 1 101 ? 10.120 -7.944 -8.040 1.00 77.75 101 THR A N 1
ATOM 723 C CA . THR A 1 101 ? 10.472 -6.897 -9.008 1.00 77.75 101 THR A CA 1
ATOM 724 C C . THR A 1 101 ? 10.070 -5.505 -8.542 1.00 77.75 101 THR A C 1
ATOM 726 O O . THR A 1 101 ? 10.672 -4.552 -9.003 1.00 77.75 101 THR A O 1
ATOM 729 N N . LEU A 1 102 ? 9.043 -5.359 -7.693 1.00 80.94 102 LEU A N 1
ATOM 730 C CA . LEU A 1 102 ? 8.604 -4.069 -7.147 1.00 80.94 102 LEU A CA 1
ATOM 731 C C . LEU A 1 102 ? 9.602 -3.497 -6.151 1.00 80.94 102 LEU A C 1
ATOM 733 O O . LEU A 1 102 ? 9.895 -2.305 -6.212 1.00 80.94 102 LEU A O 1
ATOM 737 N N . GLN A 1 103 ? 10.169 -4.360 -5.312 1.00 83.25 103 GLN A N 1
ATOM 738 C CA . GLN A 1 103 ? 11.196 -4.004 -4.333 1.00 83.25 103 GLN A CA 1
ATOM 739 C C . GLN A 1 103 ? 12.464 -3.411 -4.972 1.00 83.25 103 GLN A C 1
ATOM 741 O O . GLN A 1 103 ? 13.224 -2.705 -4.317 1.00 83.25 103 GLN A O 1
ATOM 746 N N . ASP A 1 104 ? 12.682 -3.627 -6.271 1.00 81.62 104 ASP A N 1
ATOM 747 C CA . ASP A 1 104 ? 13.831 -3.059 -6.978 1.00 81.62 104 ASP A CA 1
ATOM 748 C C . ASP A 1 104 ? 13.647 -1.596 -7.403 1.00 81.62 104 ASP A C 1
ATOM 750 O O . ASP A 1 104 ? 14.633 -0.937 -7.746 1.00 81.62 104 ASP A O 1
ATOM 754 N N . TRP A 1 105 ? 12.415 -1.075 -7.413 1.00 81.12 105 TRP A N 1
ATOM 755 C CA . TRP A 1 105 ? 12.114 0.308 -7.816 1.00 81.12 105 TRP A CA 1
ATOM 756 C C . TRP A 1 105 ? 11.287 1.100 -6.807 1.00 81.12 105 TRP A C 1
ATOM 758 O O . TRP A 1 105 ? 11.269 2.329 -6.901 1.00 81.12 105 TRP A O 1
ATOM 768 N N . ILE A 1 106 ? 10.666 0.443 -5.827 1.00 86.12 106 ILE A N 1
ATOM 769 C CA . ILE A 1 106 ? 10.024 1.078 -4.674 1.00 86.12 106 ILE A CA 1
ATOM 770 C C . ILE A 1 106 ? 10.381 0.342 -3.384 1.00 86.12 106 ILE A C 1
ATOM 772 O O . ILE A 1 106 ? 10.563 -0.868 -3.390 1.00 86.12 106 ILE A O 1
ATOM 776 N N . ASP A 1 107 ? 10.511 1.083 -2.285 1.00 84.62 107 ASP A N 1
ATOM 777 C CA . ASP A 1 107 ? 10.739 0.494 -0.962 1.00 84.62 107 ASP A CA 1
ATOM 778 C C . ASP A 1 107 ? 9.391 0.013 -0.410 1.00 84.62 107 ASP A C 1
ATOM 780 O O . ASP A 1 107 ? 8.504 0.821 -0.112 1.00 84.62 107 ASP A O 1
ATOM 784 N N . ILE A 1 108 ? 9.191 -1.304 -0.401 1.00 84.19 108 ILE A N 1
ATOM 785 C CA . ILE A 1 108 ? 7.955 -1.948 0.045 1.00 84.19 108 ILE A CA 1
ATOM 786 C C . ILE A 1 108 ? 8.261 -3.300 0.689 1.00 84.19 108 ILE A C 1
ATOM 788 O O . ILE A 1 108 ? 9.037 -4.101 0.161 1.00 84.19 108 ILE A O 1
ATOM 792 N N . ASP A 1 109 ? 7.609 -3.591 1.813 1.00 82.50 109 ASP A N 1
ATOM 793 C CA . ASP A 1 109 ? 7.722 -4.896 2.456 1.00 82.50 109 ASP A CA 1
ATOM 794 C C . ASP A 1 109 ? 6.712 -5.889 1.854 1.00 82.50 109 ASP A C 1
ATOM 796 O O . ASP A 1 109 ? 5.496 -5.693 1.901 1.00 82.50 109 ASP A O 1
ATOM 800 N N . GLY A 1 110 ? 7.217 -6.992 1.297 1.00 76.62 110 GLY A N 1
ATOM 801 C CA . GLY A 1 110 ? 6.393 -8.091 0.790 1.00 76.62 110 GLY A CA 1
ATOM 802 C C . GLY A 1 110 ? 5.620 -8.853 1.876 1.00 76.62 110 GLY A C 1
ATOM 803 O O . GLY A 1 110 ? 4.757 -9.675 1.556 1.00 76.62 110 GLY A O 1
ATOM 804 N N . ALA A 1 111 ? 5.920 -8.614 3.155 1.00 81.75 111 ALA A N 1
ATOM 805 C CA . ALA A 1 111 ? 5.146 -9.131 4.275 1.00 81.75 111 ALA A CA 1
ATOM 806 C C . ALA A 1 111 ? 3.797 -8.411 4.433 1.00 81.75 111 ALA A C 1
ATOM 808 O O . ALA A 1 111 ? 2.806 -9.063 4.766 1.00 81.75 111 ALA A O 1
ATOM 809 N N . ASP A 1 112 ? 3.751 -7.111 4.136 1.00 84.50 112 ASP A N 1
ATOM 810 C CA . ASP A 1 112 ? 2.595 -6.250 4.408 1.00 84.50 112 ASP A CA 1
ATOM 811 C C . ASP A 1 112 ? 1.639 -6.131 3.217 1.00 84.50 112 ASP A C 1
ATOM 813 O O . ASP A 1 112 ? 0.446 -5.863 3.397 1.00 84.50 112 ASP A O 1
ATOM 817 N N . PHE A 1 113 ? 2.140 -6.351 1.998 1.00 86.44 113 PHE A N 1
ATOM 818 C CA . PHE A 1 113 ? 1.391 -6.109 0.768 1.00 86.44 113 PHE A CA 1
ATOM 819 C C . PHE A 1 113 ? 1.324 -7.327 -0.153 1.00 86.44 113 PHE A C 1
ATOM 821 O O . PHE A 1 113 ? 2.289 -8.065 -0.343 1.00 86.44 113 PHE A O 1
ATOM 828 N N . GLU A 1 114 ? 0.172 -7.488 -0.795 1.00 85.88 114 GLU A N 1
ATOM 829 C CA . GLU A 1 114 ? -0.054 -8.420 -1.893 1.00 85.88 114 GLU A CA 1
ATOM 830 C C . GLU A 1 114 ? -0.170 -7.650 -3.207 1.00 85.88 114 GLU A C 1
ATOM 832 O O . GLU A 1 114 ? -0.891 -6.650 -3.304 1.00 85.88 114 GLU A O 1
ATOM 837 N N . ILE A 1 115 ? 0.535 -8.142 -4.227 1.00 84.50 115 ILE A N 1
ATOM 838 C CA . ILE A 1 115 ? 0.485 -7.615 -5.587 1.00 84.50 115 ILE A CA 1
ATOM 839 C C . ILE A 1 115 ? -0.151 -8.653 -6.497 1.00 84.50 115 ILE A C 1
ATOM 841 O O . ILE A 1 115 ? 0.309 -9.792 -6.565 1.00 84.50 115 ILE A O 1
ATOM 845 N N . ALA A 1 116 ? -1.183 -8.237 -7.222 1.00 82.56 116 ALA A N 1
ATOM 846 C CA . ALA A 1 116 ? -1.852 -9.069 -8.209 1.00 82.56 116 ALA A CA 1
ATOM 847 C C . ALA A 1 116 ? -1.869 -8.359 -9.559 1.00 82.56 116 ALA A C 1
ATOM 849 O O . ALA A 1 116 ? -2.215 -7.183 -9.659 1.00 82.56 116 ALA A O 1
ATOM 850 N N . THR A 1 117 ? -1.503 -9.068 -10.619 1.00 78.50 117 THR A N 1
ATOM 851 C CA . THR A 1 117 ? -1.657 -8.561 -11.982 1.00 78.50 117 THR A CA 1
ATOM 852 C C . THR A 1 117 ? -3.116 -8.704 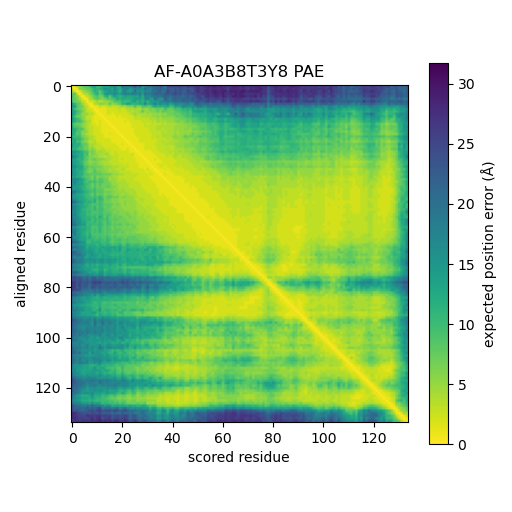-12.413 1.00 78.50 117 THR A C 1
ATOM 854 O O . THR A 1 117 ? -3.702 -9.780 -12.308 1.00 78.50 117 THR A O 1
ATOM 857 N N . VAL A 1 118 ? -3.697 -7.627 -12.939 1.00 78.50 118 VAL A N 1
ATOM 858 C CA . VAL A 1 118 ? -5.045 -7.593 -13.510 1.00 78.50 118 VAL A CA 1
ATOM 859 C C . VAL A 1 118 ? -4.920 -7.435 -15.026 1.00 78.50 118 VAL A C 1
ATOM 861 O O . VAL A 1 118 ? -4.643 -6.354 -15.553 1.00 78.50 118 VAL A O 1
ATOM 864 N N . GLY A 1 119 ? -5.095 -8.543 -15.746 1.00 77.19 119 GLY A N 1
ATOM 865 C CA . GLY A 1 119 ? -4.906 -8.585 -17.197 1.00 77.19 119 GLY A CA 1
ATOM 866 C C . GLY A 1 119 ? -3.445 -8.357 -17.598 1.00 77.19 119 GLY A C 1
ATOM 867 O O . GLY A 1 119 ? -2.534 -8.914 -16.995 1.00 77.19 119 GLY A O 1
ATOM 868 N N . THR A 1 120 ? -3.208 -7.560 -18.642 1.00 71.00 120 THR A N 1
ATOM 869 C CA . THR A 1 120 ? -1.853 -7.304 -19.177 1.00 71.00 120 THR A CA 1
ATOM 870 C C . THR A 1 120 ? -1.344 -5.884 -18.930 1.00 71.00 120 THR A C 1
ATOM 872 O O . THR A 1 120 ? -0.185 -5.594 -19.231 1.00 71.00 120 THR A O 1
ATOM 875 N N . THR A 1 121 ? -2.203 -4.989 -18.436 1.00 74.50 121 THR A N 1
ATOM 876 C CA . THR A 1 121 ? -1.933 -3.543 -18.360 1.00 74.50 121 THR A CA 1
ATOM 877 C C . THR A 1 121 ? -2.053 -2.960 -16.958 1.00 74.50 121 THR A C 1
ATOM 879 O O . THR A 1 121 ? -1.655 -1.816 -16.761 1.00 74.50 121 THR A O 1
ATOM 882 N N . GLN A 1 122 ? -2.611 -3.693 -15.995 1.00 81.12 122 GLN A N 1
ATOM 883 C CA . GLN A 1 122 ? -2.845 -3.200 -14.640 1.00 81.12 122 GLN A CA 1
ATOM 884 C C . GLN A 1 122 ? -2.318 -4.187 -13.601 1.00 81.12 122 GLN A C 1
ATOM 886 O O . GLN A 1 122 ? -2.281 -5.396 -13.812 1.00 81.12 122 GLN A O 1
ATOM 891 N N . PHE A 1 123 ? -1.881 -3.676 -12.462 1.00 85.75 123 PHE A N 1
ATOM 892 C CA . PHE A 1 123 ? -1.645 -4.480 -11.272 1.00 85.75 123 PHE A CA 1
ATOM 893 C C . PHE A 1 123 ? -2.252 -3.745 -10.083 1.00 85.75 123 PHE A C 1
ATOM 895 O O . PHE A 1 123 ? -2.361 -2.518 -10.088 1.00 85.75 123 PHE A O 1
ATOM 902 N N . THR A 1 124 ? -2.672 -4.497 -9.082 1.00 85.75 124 THR A N 1
ATOM 903 C CA . THR A 1 124 ? -3.213 -3.979 -7.832 1.00 85.75 124 THR A CA 1
ATOM 904 C C . THR A 1 124 ? -2.216 -4.230 -6.723 1.00 85.75 124 THR A C 1
ATOM 906 O O . THR A 1 124 ? -1.607 -5.297 -6.673 1.00 85.75 124 THR A O 1
ATOM 909 N N . VAL A 1 125 ? -2.092 -3.264 -5.818 1.00 87.38 125 VAL A N 1
ATOM 910 C CA . VAL A 1 125 ? -1.391 -3.429 -4.545 1.00 87.38 125 VAL A CA 1
ATOM 911 C C . VAL A 1 125 ? -2.425 -3.329 -3.438 1.00 87.38 125 VAL A C 1
ATOM 913 O O . VAL A 1 125 ? -3.226 -2.395 -3.414 1.00 87.38 125 VAL A O 1
ATOM 916 N N . SER A 1 126 ? -2.435 -4.313 -2.550 1.00 87.75 126 SER A N 1
ATOM 917 C CA . SER A 1 126 ? -3.396 -4.428 -1.454 1.00 87.75 126 SER A CA 1
ATOM 918 C C . SER A 1 126 ? -2.681 -4.819 -0.167 1.00 87.75 126 SER A C 1
ATOM 920 O O . SER A 1 126 ? -1.604 -5.402 -0.222 1.00 87.75 126 SER A O 1
ATOM 922 N N . LEU A 1 127 ? -3.250 -4.480 0.991 1.00 85.56 127 LEU A N 1
ATOM 923 C CA . LEU A 1 127 ? -2.721 -4.947 2.275 1.00 85.56 127 LEU A CA 1
ATOM 924 C C . LEU A 1 127 ? -3.024 -6.436 2.443 1.00 85.56 127 LEU A C 1
ATOM 926 O O . LEU A 1 127 ? -4.158 -6.873 2.220 1.00 85.56 127 LEU A O 1
ATOM 930 N N . LYS A 1 128 ? -2.022 -7.198 2.875 1.00 81.31 128 LYS A N 1
ATOM 931 C CA . LYS A 1 128 ? -2.134 -8.636 3.109 1.00 81.31 128 LYS A CA 1
ATOM 932 C C . LYS A 1 128 ? -3.201 -8.944 4.163 1.00 81.31 128 LYS A C 1
ATOM 934 O O . LYS A 1 128 ? -3.344 -8.226 5.151 1.00 81.31 128 LYS A O 1
ATOM 939 N N . GLY A 1 129 ? -3.972 -10.013 3.946 1.00 71.75 129 GLY A N 1
ATOM 940 C CA . GLY A 1 129 ? -5.060 -10.416 4.849 1.00 71.75 129 GLY A CA 1
ATOM 941 C C . GLY A 1 129 ? -6.408 -9.726 4.600 1.00 71.75 129 GLY A C 1
ATOM 942 O O . GLY A 1 129 ? -7.326 -9.892 5.400 1.00 71.75 129 GLY A O 1
ATOM 943 N N . GLN A 1 130 ? -6.553 -8.982 3.496 1.00 61.09 130 GLN A N 1
ATOM 944 C CA . GLN A 1 130 ? -7.838 -8.456 3.004 1.00 61.09 130 GLN A CA 1
ATOM 945 C C . GLN A 1 130 ? -8.314 -9.131 1.711 1.00 61.09 130 GLN A C 1
ATOM 947 O O . GLN A 1 130 ? -9.085 -8.556 0.942 1.00 61.09 130 GLN A O 1
ATOM 952 N N . THR A 1 131 ? -7.873 -10.361 1.454 1.00 50.78 131 THR A N 1
ATOM 953 C CA . THR A 1 131 ? -8.371 -11.155 0.332 1.00 50.78 131 THR A CA 1
ATOM 954 C C . THR A 1 131 ? -9.795 -11.615 0.655 1.00 50.78 131 THR A C 1
ATOM 956 O O . THR A 1 131 ? -10.010 -12.591 1.372 1.00 50.78 131 THR A O 1
ATOM 959 N N . ALA A 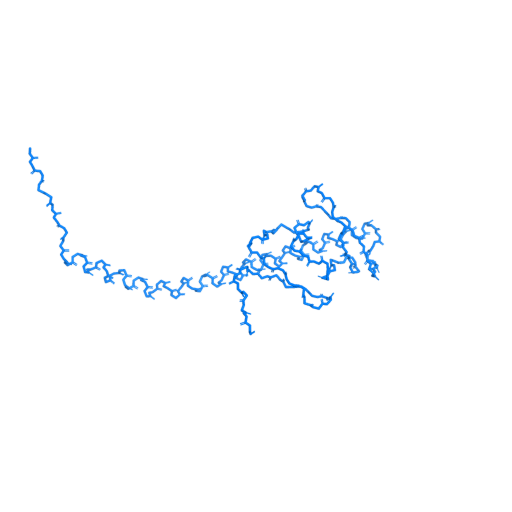1 132 ? -10.790 -10.880 0.160 1.00 45.81 132 ALA A N 1
ATOM 960 C CA . ALA A 1 132 ? -12.159 -11.369 0.115 1.00 45.81 132 ALA A CA 1
ATOM 961 C C . ALA A 1 132 ? -12.239 -12.439 -0.983 1.00 45.81 132 ALA A C 1
ATOM 963 O O . ALA A 1 132 ? -12.107 -12.128 -2.166 1.00 45.81 132 ALA A O 1
ATOM 964 N N . TYR A 1 133 ? -12.422 -13.699 -0.591 1.00 47.56 133 TYR A N 1
ATOM 965 C CA . TYR A 1 133 ? -12.843 -14.739 -1.525 1.00 47.56 133 TYR A CA 1
ATOM 966 C C . TYR A 1 133 ? -14.322 -14.495 -1.832 1.00 47.56 133 TYR A C 1
ATOM 968 O O . TYR A 1 133 ? -15.143 -14.495 -0.913 1.00 47.56 133 TYR A O 1
ATOM 976 N N . VAL A 1 134 ? -14.631 -14.226 -3.099 1.00 46.62 134 VAL A N 1
ATOM 977 C CA . VAL A 1 134 ? -16.006 -14.268 -3.618 1.00 46.62 134 VAL A CA 1
ATOM 978 C C . VAL A 1 134 ? -16.321 -15.700 -4.020 1.00 46.62 134 VAL A C 1
ATOM 980 O O . VAL A 1 134 ? -15.429 -16.326 -4.639 1.00 46.62 134 VAL A O 1
#

Radius of gyration: 25.78 Å; Cα contacts (8 Å, |Δi|>4): 162; chains: 1; bounding box: 42×23×91 Å